Protein AF-A0AA38GCI4-F1 (afdb_monomer_lite)

pLDDT: mean 79.44, std 20.76, range [32.75, 97.94]

InterPro domains:
  IPR036866 Ribonuclease Z/Hydroxyacylglutathione hydrolase-like [G3DSA:3.60.15.10] (30-98)
  IPR036866 Ribonuclease Z/Hydroxyacylglutathione hydrolase-like [SSF56281] (38-98)
  IPR050698 RNA Processing Metallo-Beta-Lactamase [PTHR11203] (41-98)

Radius of gyration: 16.97 Å; chains: 1; bounding box: 26×28×55 Å

Sequence (98 aa):
TALPHVFINIAKDKVVKFEGEAMSTLKRKESMVAREGDQLIVTPLGAGNEVGRSCVYMTYKNKTVLFDCGIHPAYSGMAALPYFDEIDPSTIDVLLVT

Secondary structure (DSSP, 8-state):
------EEEE-TTS-EEEE------S---------TT-EEEEEEEESTTSSSS-EEEEEETTEEEEE-----TT--GGGGS--GGGS-GGG-SEEE--

Organism: Taxus chinensis (NCBI:txid29808)

Foldseek 3Di:
DDDFDFDFDCPPQNKTKTAGDDDDDDDDPDDPDRPVFRIKIKHFLDPSVDDWQGWIWIGGNQAIEIEDFTFRPVDDDPVRTGNCVVDDPVSHPYYHYD

Structure (mmCIF, N/CA/C/O backbone):
data_AF-A0AA38GCI4-F1
#
_entry.id   AF-A0AA38GCI4-F1
#
loop_
_atom_site.group_PDB
_atom_site.id
_atom_site.type_symbol
_atom_site.label_atom_id
_atom_site.label_alt_id
_atom_site.label_comp_id
_atom_site.label_asym_id
_atom_site.label_entity_id
_atom_site.label_seq_id
_atom_site.pdbx_PDB_ins_code
_atom_site.Cartn_x
_atom_site.Cartn_y
_atom_site.Cartn_z
_atom_site.occupancy
_atom_site.B_iso_or_equiv
_atom_site.auth_seq_id
_atom_site.auth_comp_id
_atom_site.auth_asym_id
_atom_site.auth_atom_id
_atom_site.pdbx_PDB_model_num
ATOM 1 N N . THR A 1 1 ? 1.661 19.627 30.771 1.00 36.28 1 THR A N 1
ATOM 2 C CA . THR A 1 1 ? 1.223 19.256 29.410 1.00 36.28 1 THR A CA 1
ATOM 3 C C . THR A 1 1 ? 1.882 17.940 29.054 1.00 36.28 1 THR A C 1
ATOM 5 O O . THR A 1 1 ? 2.987 17.925 28.535 1.00 36.28 1 THR A O 1
ATOM 8 N N . ALA A 1 2 ? 1.272 16.826 29.464 1.00 32.75 2 ALA A N 1
ATOM 9 C CA . ALA A 1 2 ? 1.802 15.498 29.167 1.00 32.75 2 ALA A CA 1
ATOM 10 C C . ALA A 1 2 ? 1.421 15.147 27.725 1.00 32.75 2 ALA A C 1
ATOM 12 O O . ALA A 1 2 ? 0.236 15.094 27.399 1.00 32.75 2 ALA A O 1
ATOM 13 N N . LEU A 1 3 ? 2.420 15.001 26.859 1.00 40.28 3 LEU A N 1
ATOM 14 C CA . LEU A 1 3 ? 2.232 14.429 25.530 1.00 40.28 3 LEU A CA 1
ATOM 15 C C . LEU A 1 3 ? 1.843 12.952 25.710 1.00 40.28 3 LEU A C 1
ATOM 17 O O . LEU A 1 3 ? 2.476 12.282 26.528 1.00 40.28 3 LEU A O 1
ATOM 21 N N . PRO A 1 4 ? 0.815 12.440 25.011 1.00 48.00 4 PRO A N 1
ATOM 22 C CA . PRO A 1 4 ? 0.486 11.021 25.058 1.00 48.00 4 PRO A CA 1
ATOM 23 C C . PRO A 1 4 ? 1.708 10.217 24.599 1.00 48.00 4 PRO A C 1
ATOM 25 O O . PRO A 1 4 ? 2.296 10.507 23.555 1.00 48.00 4 PRO A O 1
ATOM 28 N N . HIS A 1 5 ? 2.128 9.255 25.417 1.00 49.91 5 HIS A N 1
ATOM 29 C CA . HIS A 1 5 ? 3.268 8.396 25.128 1.00 49.91 5 HIS A CA 1
ATOM 30 C C . HIS A 1 5 ? 2.882 7.447 23.994 1.00 49.91 5 HIS A C 1
ATOM 32 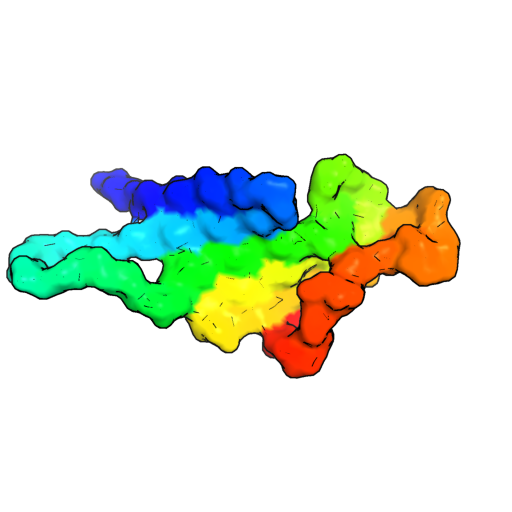O O . HIS A 1 5 ? 2.181 6.464 24.194 1.00 49.91 5 HIS A O 1
ATOM 38 N N . VAL A 1 6 ? 3.304 7.788 22.779 1.00 51.31 6 VAL A N 1
ATOM 39 C CA . VAL A 1 6 ? 3.141 6.933 21.610 1.00 51.31 6 VAL A CA 1
ATOM 40 C C . VAL A 1 6 ? 4.199 5.834 21.680 1.00 51.31 6 VAL A C 1
ATOM 42 O O . VAL A 1 6 ? 5.387 6.095 21.483 1.00 51.31 6 VAL A O 1
ATOM 45 N N . PHE A 1 7 ? 3.781 4.604 21.968 1.00 52.78 7 PHE A N 1
ATOM 46 C CA . PHE A 1 7 ? 4.668 3.447 21.893 1.00 52.78 7 PHE A CA 1
ATOM 47 C C . PHE A 1 7 ? 4.769 2.993 20.439 1.00 52.78 7 PHE A C 1
ATOM 49 O O . PHE A 1 7 ? 3.773 2.602 19.835 1.00 52.78 7 PHE A O 1
ATOM 56 N N . ILE A 1 8 ? 5.975 3.076 19.875 1.00 54.66 8 ILE A N 1
ATOM 57 C CA . ILE A 1 8 ? 6.286 2.582 18.534 1.00 54.66 8 ILE A CA 1
ATOM 58 C C . ILE A 1 8 ? 6.830 1.167 18.689 1.00 54.66 8 ILE A C 1
ATOM 60 O O . ILE A 1 8 ? 7.990 0.979 19.060 1.00 54.66 8 ILE A O 1
ATOM 64 N N . ASN A 1 9 ? 5.997 0.167 18.410 1.00 52.38 9 ASN A N 1
ATOM 65 C CA . ASN A 1 9 ? 6.463 -1.210 18.311 1.00 52.38 9 ASN A CA 1
ATOM 66 C C . ASN A 1 9 ? 6.726 -1.525 16.835 1.00 52.38 9 ASN A C 1
ATOM 68 O O . ASN A 1 9 ? 5.790 -1.714 16.055 1.00 52.38 9 ASN A O 1
ATOM 72 N N . ILE A 1 10 ? 8.004 -1.517 16.450 1.00 55.81 10 ILE A N 1
ATOM 73 C CA . ILE A 1 10 ? 8.444 -1.955 15.123 1.00 55.81 10 ILE A CA 1
ATOM 74 C C . ILE A 1 10 ? 8.497 -3.482 15.171 1.00 55.81 10 ILE A C 1
ATOM 76 O O . ILE A 1 10 ? 9.462 -4.067 15.669 1.00 55.81 10 ILE A O 1
ATOM 80 N N . ALA A 1 11 ? 7.436 -4.135 14.696 1.00 54.75 11 ALA A N 1
ATOM 81 C CA . ALA A 1 11 ? 7.440 -5.583 14.543 1.00 54.75 11 ALA A CA 1
ATOM 82 C C . ALA A 1 11 ? 8.479 -5.993 13.483 1.00 54.75 11 ALA A C 1
ATOM 84 O O . ALA A 1 11 ? 8.822 -5.216 12.589 1.00 54.75 11 ALA A O 1
ATOM 85 N N . LYS A 1 12 ? 8.961 -7.240 13.552 1.00 51.31 12 LYS A N 1
ATOM 86 C CA . LYS A 1 12 ? 9.932 -7.795 12.587 1.00 51.31 12 LYS A CA 1
ATOM 87 C C . LYS A 1 12 ? 9.421 -7.799 11.132 1.00 51.31 12 LYS A C 1
ATOM 89 O O . LYS A 1 12 ? 10.227 -7.929 10.219 1.00 51.31 12 LYS A O 1
ATOM 94 N N . ASP A 1 13 ? 8.126 -7.554 10.933 1.00 57.62 13 ASP A N 1
ATOM 95 C CA . ASP A 1 13 ? 7.406 -7.653 9.660 1.00 57.62 13 ASP A CA 1
ATOM 96 C C . ASP A 1 13 ? 7.147 -6.286 8.988 1.00 57.62 13 ASP A C 1
ATOM 98 O O . ASP A 1 13 ? 6.184 -6.127 8.249 1.00 57.62 13 ASP A O 1
ATOM 102 N N . LYS A 1 14 ? 7.976 -5.263 9.257 1.00 60.81 14 LYS A N 1
ATOM 103 C CA . LYS A 1 14 ? 7.838 -3.877 8.732 1.00 60.81 14 LYS A CA 1
ATOM 104 C C . LYS A 1 14 ? 6.563 -3.124 9.157 1.00 60.81 14 LYS A C 1
ATOM 106 O O . LYS A 1 14 ? 6.360 -1.991 8.727 1.00 60.81 14 LYS A O 1
ATOM 111 N N . VAL A 1 15 ? 5.731 -3.705 10.017 1.00 70.81 15 VAL A N 1
ATOM 112 C CA . VAL A 1 15 ? 4.509 -3.076 10.534 1.00 70.81 15 VAL A CA 1
ATOM 113 C C . VAL A 1 15 ? 4.839 -2.158 11.709 1.00 70.81 15 VAL A C 1
ATOM 115 O O . VAL A 1 15 ? 5.481 -2.577 12.677 1.00 70.81 15 VAL A O 1
ATOM 118 N N . VAL A 1 16 ? 4.354 -0.917 11.646 1.00 77.75 16 VAL A N 1
ATOM 119 C CA . VAL A 1 16 ? 4.467 0.058 12.732 1.00 77.75 16 VAL A CA 1
ATOM 120 C C . VAL A 1 16 ? 3.131 0.149 13.455 1.00 77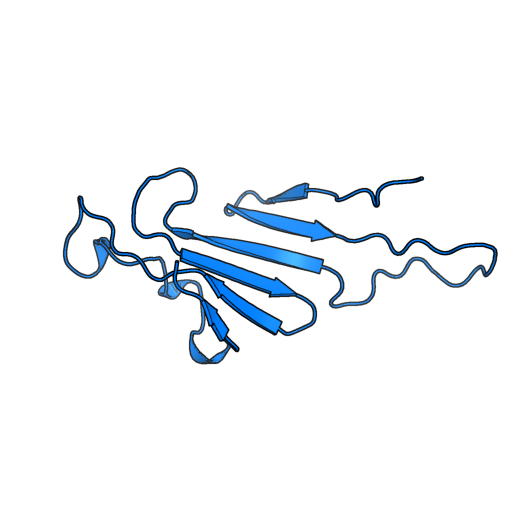.75 16 VAL A C 1
ATOM 122 O O . VAL A 1 16 ? 2.121 0.542 12.873 1.00 77.75 16 VAL A O 1
ATOM 125 N N . LYS A 1 17 ? 3.125 -0.225 14.735 1.00 79.62 17 LYS A N 1
ATOM 126 C CA . LYS A 1 17 ? 1.949 -0.107 15.602 1.00 79.62 17 LYS A CA 1
ATOM 127 C C . LYS A 1 17 ? 2.132 1.065 16.551 1.00 79.62 17 LYS A C 1
ATOM 129 O O . LYS A 1 17 ? 3.163 1.155 17.217 1.00 79.62 17 LYS A O 1
ATOM 134 N N . PHE A 1 18 ? 1.122 1.922 16.606 1.00 76.69 18 PHE A N 1
ATOM 135 C CA . PHE A 1 18 ? 1.028 3.045 17.523 1.00 76.69 18 PHE A CA 1
ATOM 136 C C . PHE A 1 18 ? -0.161 2.817 18.457 1.00 76.69 18 PHE A C 1
ATOM 138 O O . PHE A 1 18 ? -1.302 2.682 18.009 1.00 76.69 18 PHE A O 1
ATOM 145 N N . GLU A 1 19 ? 0.101 2.778 19.759 1.00 72.44 19 GLU A N 1
ATOM 146 C CA . GLU A 1 19 ? -0.934 2.688 20.792 1.00 72.44 19 GLU A CA 1
ATOM 147 C C . GLU A 1 19 ? -1.128 4.060 21.438 1.00 72.44 19 GLU A C 1
ATOM 149 O O . GLU A 1 19 ? -0.162 4.709 21.844 1.00 72.44 19 GLU A O 1
ATOM 154 N N . GLY A 1 20 ? -2.376 4.530 21.490 1.00 58.53 20 GLY A N 1
ATOM 155 C CA . GLY A 1 20 ? -2.732 5.759 22.192 1.00 58.53 20 GLY A CA 1
ATOM 156 C C . GLY A 1 20 ? -3.196 5.458 23.615 1.00 58.53 20 GLY A C 1
ATOM 157 O O . GLY A 1 20 ? -4.269 4.889 23.797 1.00 58.53 20 GLY A O 1
ATOM 158 N N . GLU A 1 21 ? -2.442 5.881 24.632 1.00 55.34 21 GLU A N 1
ATOM 159 C CA . GLU A 1 21 ? -2.955 5.901 26.006 1.00 55.34 21 GLU A CA 1
ATOM 160 C C . GLU A 1 21 ? -3.924 7.081 26.186 1.00 55.34 21 GLU A C 1
ATOM 162 O O . GLU A 1 21 ? -3.565 8.250 26.017 1.00 55.34 21 GLU A O 1
ATOM 167 N N . ALA A 1 22 ? -5.179 6.782 26.532 1.00 53.19 22 ALA A N 1
ATOM 168 C CA . ALA A 1 22 ? -6.174 7.801 26.838 1.00 53.19 22 ALA A CA 1
ATOM 169 C C . ALA A 1 22 ? -5.792 8.570 28.117 1.00 53.19 22 ALA A C 1
ATOM 171 O O . ALA A 1 22 ? -5.658 8.000 29.199 1.00 53.19 22 ALA A O 1
ATOM 172 N N . MET A 1 23 ? -5.665 9.895 28.013 1.00 44.72 23 MET A N 1
ATOM 173 C CA . MET A 1 23 ? -5.419 10.783 29.150 1.00 44.72 23 MET A CA 1
ATOM 174 C C . MET A 1 23 ? -6.694 10.898 30.010 1.00 44.72 23 MET A C 1
ATOM 176 O O . MET A 1 23 ? -7.598 11.657 29.672 1.00 44.72 23 MET A O 1
ATOM 180 N N . SER A 1 24 ? -6.797 10.164 31.126 1.00 43.50 24 SER A N 1
ATOM 181 C CA . SER A 1 24 ? -7.928 10.306 32.062 1.00 43.50 24 SER A CA 1
ATOM 182 C C . SER A 1 24 ? -7.584 11.232 33.235 1.00 43.50 24 SER A C 1
ATOM 184 O O . SER A 1 24 ? -6.829 10.866 34.140 1.00 43.50 24 SER A O 1
ATOM 186 N N . THR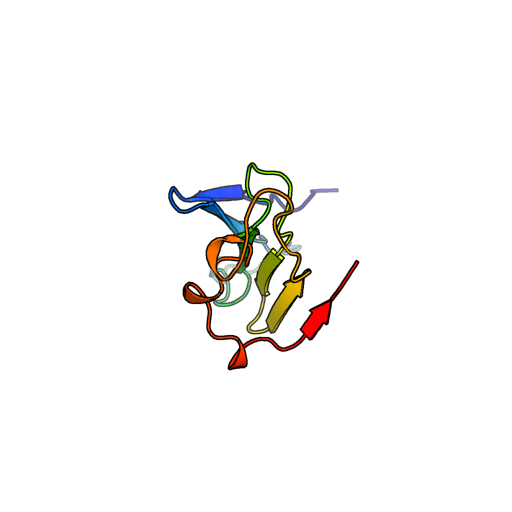 A 1 25 ? -8.164 12.433 33.252 1.00 47.16 25 THR A N 1
ATOM 187 C CA . THR A 1 25 ? -8.154 13.340 34.408 1.00 47.16 25 THR A CA 1
ATOM 188 C C . THR A 1 25 ? -9.031 12.768 35.533 1.00 47.16 25 THR A C 1
ATOM 190 O O . THR A 1 25 ? -10.225 12.571 35.354 1.00 47.16 25 THR A O 1
ATOM 193 N N . LEU A 1 26 ? -8.409 12.509 36.689 1.00 55.78 26 LEU A N 1
ATOM 194 C CA . LEU A 1 26 ? -8.980 12.185 38.007 1.00 55.78 26 LEU A CA 1
ATOM 195 C C . LEU A 1 26 ? -10.070 11.085 38.106 1.00 55.78 26 LEU A C 1
ATOM 197 O O . LEU A 1 26 ? -11.266 11.321 37.985 1.00 55.78 26 LEU A O 1
ATOM 201 N N . LYS A 1 27 ? -9.617 9.926 38.611 1.00 52.69 27 LYS A N 1
ATOM 202 C CA . LYS A 1 27 ? -10.323 9.020 39.541 1.00 52.69 27 LYS A CA 1
ATOM 203 C C . LYS A 1 27 ? -11.595 8.329 39.020 1.00 52.69 27 LYS A C 1
ATOM 205 O O . LYS A 1 27 ? -12.700 8.627 39.463 1.00 52.69 27 LYS A O 1
ATOM 210 N N . ARG A 1 28 ? -11.413 7.195 38.338 1.00 42.69 28 ARG A N 1
ATOM 211 C CA . ARG A 1 28 ? -12.100 5.964 38.761 1.00 42.69 28 ARG A CA 1
ATOM 212 C C . ARG A 1 28 ? -11.321 4.722 38.352 1.00 42.69 28 ARG A C 1
ATOM 214 O O . ARG A 1 28 ? -10.752 4.630 37.276 1.00 42.69 28 ARG A O 1
ATOM 221 N N . LYS A 1 29 ? -11.266 3.803 39.305 1.00 44.81 29 LYS A N 1
ATOM 222 C CA . LYS A 1 29 ? -10.569 2.523 39.306 1.00 44.81 29 LYS A CA 1
ATOM 223 C C . LYS A 1 29 ? -11.347 1.527 38.435 1.00 44.81 29 LYS A C 1
ATOM 225 O O . LYS A 1 29 ? -11.884 0.558 38.954 1.00 44.81 29 LYS A O 1
ATOM 230 N N . GLU A 1 30 ? -11.458 1.820 37.144 1.00 43.81 30 GLU A N 1
ATOM 231 C CA . GLU A 1 30 ? -12.120 0.978 36.147 1.00 43.81 30 GLU A CA 1
ATOM 232 C C . GLU A 1 30 ? -11.142 0.802 34.979 1.00 43.81 30 GLU A C 1
ATOM 234 O O . GLU A 1 30 ? -11.010 1.648 34.107 1.00 43.81 30 GLU A O 1
ATOM 239 N N . SER A 1 31 ? -10.330 -0.246 35.136 1.00 43.56 31 SER A N 1
ATOM 240 C CA . SER A 1 31 ? -9.481 -0.943 34.167 1.00 43.56 31 SER A CA 1
ATOM 241 C C . SER A 1 31 ? -8.939 -0.163 32.955 1.00 43.56 31 SER A C 1
ATOM 243 O O . SER A 1 31 ? -9.674 0.182 32.033 1.00 43.56 31 SER A O 1
ATOM 245 N N . MET A 1 32 ? -7.608 -0.045 32.900 1.00 49.84 32 MET A N 1
ATOM 246 C CA . MET A 1 32 ? -6.798 0.246 31.708 1.00 49.84 32 MET A CA 1
ATOM 247 C C . MET A 1 32 ? -6.939 -0.865 30.645 1.00 49.84 32 MET A C 1
ATOM 249 O O . MET A 1 32 ? -5.976 -1.545 30.306 1.00 49.84 32 MET A O 1
ATOM 253 N N . VAL A 1 33 ? -8.150 -1.116 30.155 1.00 54.56 33 VAL A N 1
ATOM 254 C CA . VAL A 1 33 ? -8.363 -1.970 28.988 1.00 54.56 33 VAL A CA 1
ATOM 255 C C . VAL A 1 33 ? -8.243 -1.044 27.793 1.00 54.56 33 VAL A C 1
ATOM 257 O O . VAL A 1 33 ? -9.150 -0.249 27.540 1.00 54.56 33 VAL A O 1
ATOM 260 N N . ALA A 1 34 ? -7.105 -1.105 27.098 1.00 57.72 34 ALA A N 1
ATOM 261 C CA . ALA A 1 34 ? -7.007 -0.576 25.745 1.00 57.72 34 ALA A CA 1
ATOM 262 C C . ALA A 1 34 ? -8.226 -1.095 24.978 1.00 57.72 34 ALA A C 1
ATOM 264 O O . ALA A 1 34 ? -8.427 -2.307 24.872 1.00 57.72 34 ALA A O 1
ATOM 265 N N . ARG A 1 35 ? -9.107 -0.188 24.549 1.00 63.16 35 ARG A N 1
ATOM 266 C CA . ARG A 1 35 ? -10.292 -0.594 23.802 1.00 63.16 35 ARG A CA 1
ATOM 267 C C . ARG A 1 35 ? -9.804 -1.195 22.493 1.00 63.16 35 ARG A C 1
ATOM 269 O O . ARG A 1 35 ? -8.984 -0.591 21.802 1.00 63.16 35 ARG A O 1
ATOM 276 N N . GLU A 1 36 ? -10.292 -2.387 22.174 1.00 61.25 36 GLU A N 1
ATOM 277 C CA . GLU A 1 36 ? -10.065 -3.010 20.875 1.00 61.25 36 GLU A CA 1
ATOM 278 C C . GLU A 1 36 ? -10.445 -1.988 19.786 1.00 61.25 36 GLU A C 1
ATOM 280 O O . GLU A 1 36 ? -11.580 -1.511 19.747 1.00 61.25 36 GLU A O 1
ATOM 285 N N . GLY A 1 37 ? -9.460 -1.542 18.995 1.00 66.00 37 GLY A N 1
ATOM 286 C CA . GLY A 1 37 ? -9.626 -0.494 17.977 1.00 66.00 37 GLY A CA 1
ATOM 287 C C . GLY A 1 37 ? -8.890 0.836 18.216 1.00 66.00 37 GLY A C 1
ATOM 288 O O . GLY A 1 37 ? -8.804 1.629 17.281 1.00 66.00 37 GLY A O 1
ATOM 289 N N . ASP A 1 38 ? -8.305 1.086 19.395 1.00 81.44 38 ASP A N 1
ATOM 290 C CA . ASP A 1 38 ? -7.486 2.294 19.653 1.00 81.44 38 ASP A CA 1
ATOM 291 C C . ASP A 1 38 ? -6.020 2.172 19.168 1.00 81.44 38 ASP A C 1
ATOM 293 O O . ASP A 1 38 ? -5.219 3.091 19.357 1.00 81.44 38 ASP A O 1
ATOM 297 N N . GLN A 1 39 ? -5.668 1.069 18.500 1.00 84.69 39 GLN A N 1
ATOM 298 C CA . GLN A 1 39 ? -4.363 0.868 17.866 1.00 84.69 39 GLN A CA 1
ATOM 299 C C . GLN A 1 39 ? -4.381 1.394 16.423 1.00 84.69 39 GLN A C 1
ATOM 301 O O . GLN A 1 39 ? -5.216 0.991 15.613 1.00 84.69 39 GLN A O 1
ATOM 306 N N . LEU A 1 40 ? -3.444 2.284 16.100 1.00 88.06 40 LEU A N 1
ATOM 307 C CA . LEU A 1 40 ? -3.150 2.703 14.732 1.00 88.06 40 LEU A CA 1
ATOM 308 C C . LEU A 1 40 ? -2.068 1.776 14.170 1.00 88.06 40 LEU A C 1
ATOM 310 O O . LEU A 1 40 ? -0.991 1.646 14.752 1.00 88.06 40 LEU A O 1
ATOM 314 N N . ILE A 1 41 ? -2.351 1.139 13.039 1.00 90.25 41 ILE A N 1
ATOM 315 C CA . ILE A 1 41 ? -1.419 0.239 12.356 1.00 90.25 41 ILE A CA 1
ATOM 316 C C . ILE A 1 41 ? -1.060 0.862 11.015 1.00 90.25 41 ILE A C 1
ATOM 318 O O . ILE A 1 41 ? -1.946 1.245 10.254 1.00 90.25 41 ILE A O 1
ATOM 322 N N . VAL A 1 42 ? 0.237 0.960 10.741 1.00 93.12 42 VAL A N 1
ATOM 323 C CA . VAL A 1 42 ? 0.785 1.457 9.481 1.00 93.12 42 VAL A CA 1
ATOM 324 C C . VAL A 1 42 ? 1.657 0.368 8.866 1.00 93.12 42 VAL A C 1
ATOM 326 O O . VAL A 1 42 ? 2.625 -0.087 9.478 1.00 93.12 42 VAL A O 1
ATOM 329 N N . THR A 1 43 ? 1.322 -0.018 7.641 1.00 94.19 43 THR A N 1
ATOM 330 C CA . THR A 1 43 ? 1.996 -1.057 6.867 1.00 94.19 43 THR A CA 1
ATOM 331 C C . THR A 1 43 ? 2.471 -0.457 5.541 1.00 94.19 43 THR A C 1
ATOM 333 O O . THR A 1 43 ? 1.653 -0.195 4.656 1.00 94.19 43 THR A O 1
ATOM 336 N N . PRO A 1 44 ? 3.778 -0.194 5.369 1.00 94.81 44 PRO A N 1
ATOM 337 C CA . PRO A 1 44 ? 4.308 0.240 4.083 1.00 94.81 44 PRO A CA 1
ATOM 338 C C . PRO A 1 44 ? 4.255 -0.921 3.079 1.00 94.81 44 PRO A C 1
ATOM 340 O O . PRO A 1 44 ? 4.946 -1.924 3.251 1.00 94.81 44 PRO A O 1
ATOM 343 N N . LEU A 1 45 ? 3.462 -0.764 2.018 1.00 95.19 45 LEU A N 1
ATOM 344 C CA . LEU A 1 45 ? 3.390 -1.694 0.879 1.00 95.19 45 LEU A CA 1
ATOM 345 C C . LEU A 1 45 ? 4.409 -1.346 -0.217 1.00 95.19 45 LEU A C 1
ATOM 347 O O . LEU A 1 45 ? 4.608 -2.103 -1.163 1.00 95.19 45 LEU A O 1
ATOM 351 N N . GLY A 1 46 ? 5.067 -0.200 -0.087 1.00 93.81 46 GLY A N 1
ATOM 352 C CA . GLY A 1 46 ? 6.200 0.236 -0.889 1.00 93.81 46 GLY A CA 1
ATOM 353 C C . GLY A 1 46 ? 6.802 1.508 -0.292 1.00 93.81 46 GLY A C 1
ATOM 354 O O . GLY A 1 46 ? 6.246 2.078 0.648 1.00 93.81 46 GLY A O 1
ATOM 355 N N . ALA A 1 47 ? 7.987 1.909 -0.755 1.00 93.81 47 ALA A N 1
ATOM 356 C CA . ALA A 1 47 ? 8.795 2.979 -0.142 1.00 93.81 47 ALA A CA 1
ATOM 357 C C . ALA A 1 47 ? 9.215 2.723 1.331 1.00 93.81 47 ALA A C 1
ATOM 359 O O . ALA A 1 47 ? 9.767 3.596 2.004 1.00 93.81 47 ALA A O 1
ATOM 360 N N . GLY A 1 48 ? 9.012 1.504 1.846 1.00 90.44 48 GLY A N 1
ATOM 361 C CA . GLY A 1 48 ? 9.488 1.072 3.158 1.00 90.44 48 GLY A CA 1
ATOM 362 C C . GLY A 1 48 ? 10.972 0.712 3.115 1.00 90.44 48 GLY A C 1
ATOM 363 O O . GLY A 1 48 ? 11.311 -0.440 2.846 1.00 90.44 48 GLY A O 1
ATOM 364 N N . ASN A 1 49 ? 11.840 1.686 3.411 1.00 91.44 49 ASN A N 1
ATOM 365 C CA . ASN A 1 49 ? 13.302 1.583 3.262 1.00 91.44 49 ASN A CA 1
ATOM 366 C C . ASN A 1 49 ? 13.760 1.421 1.795 1.00 91.44 49 ASN A C 1
ATOM 368 O O . ASN A 1 49 ? 14.716 0.712 1.491 1.00 91.44 49 ASN A O 1
ATOM 372 N N . GLU A 1 50 ? 13.046 2.069 0.876 1.00 92.00 50 GLU A N 1
ATOM 373 C CA . GLU A 1 50 ? 13.366 2.147 -0.552 1.00 92.00 50 GLU A CA 1
ATOM 374 C C . GLU A 1 50 ? 12.764 3.433 -1.152 1.00 92.00 50 GLU A C 1
ATOM 376 O O . GLU A 1 50 ? 11.995 4.126 -0.485 1.00 92.00 50 GLU A O 1
ATOM 381 N N . VAL A 1 51 ? 13.094 3.757 -2.408 1.00 95.75 51 VAL A N 1
ATOM 382 C CA . VAL A 1 51 ? 12.529 4.908 -3.137 1.00 95.75 51 VAL A CA 1
ATOM 383 C C . VAL A 1 51 ? 11.803 4.422 -4.388 1.00 95.75 51 VAL A C 1
ATOM 385 O O . VAL A 1 51 ? 12.400 3.766 -5.237 1.00 95.75 51 VAL A O 1
ATOM 388 N N . GLY A 1 52 ? 10.531 4.798 -4.527 1.00 94.56 52 GLY A N 1
ATOM 389 C CA . GLY A 1 52 ? 9.637 4.337 -5.593 1.00 94.56 52 GLY A CA 1
ATOM 390 C C . GLY A 1 52 ? 8.484 3.507 -5.036 1.00 94.56 52 GLY A C 1
ATOM 391 O O . GLY A 1 52 ? 8.524 3.103 -3.876 1.00 94.56 52 GLY A O 1
ATOM 392 N N . ARG A 1 53 ? 7.448 3.277 -5.860 1.00 96.38 53 ARG A N 1
ATOM 393 C CA . ARG A 1 53 ? 6.216 2.552 -5.481 1.00 96.38 53 ARG A CA 1
ATOM 394 C C . ARG A 1 53 ? 5.615 2.989 -4.140 1.00 96.38 53 ARG A C 1
ATOM 396 O O . ARG A 1 53 ? 5.262 2.144 -3.325 1.00 96.38 53 ARG A O 1
ATOM 403 N N . SER A 1 54 ? 5.530 4.301 -3.889 1.00 97.62 54 SER A N 1
ATOM 404 C CA . SER A 1 54 ? 4.947 4.812 -2.643 1.00 97.62 54 SER A CA 1
ATOM 405 C C . SER A 1 54 ? 3.543 4.246 -2.454 1.00 97.62 54 SER A C 1
ATOM 407 O O . SER A 1 54 ? 2.693 4.342 -3.340 1.00 97.62 54 SER A O 1
ATOM 409 N N . CYS A 1 55 ? 3.348 3.569 -1.326 1.00 97.19 55 CYS A N 1
ATOM 410 C CA . CYS A 1 55 ? 2.076 2.977 -0.961 1.00 97.19 55 CYS A CA 1
ATOM 411 C C . CYS A 1 55 ? 2.100 2.627 0.528 1.00 97.19 55 CYS A C 1
ATOM 413 O O . CYS A 1 55 ? 2.931 1.831 0.974 1.00 97.19 55 CYS A O 1
ATOM 415 N N . VAL A 1 56 ? 1.209 3.231 1.307 1.00 96.56 56 VAL A N 1
ATOM 416 C CA . VAL A 1 56 ? 1.115 3.016 2.753 1.00 96.56 56 VAL A CA 1
ATOM 417 C C . VAL A 1 56 ? -0.313 2.644 3.113 1.00 96.56 56 VAL A C 1
ATOM 419 O O . VAL A 1 56 ? -1.238 3.430 2.925 1.00 96.56 56 VAL A O 1
ATOM 422 N N . TYR A 1 57 ? -0.480 1.444 3.659 1.00 95.88 57 TYR A N 1
ATOM 423 C CA . TYR A 1 57 ? -1.749 0.932 4.155 1.00 95.88 57 TYR A CA 1
ATOM 424 C C . TYR A 1 57 ? -1.886 1.248 5.643 1.00 95.88 57 TYR A C 1
ATOM 426 O O . TYR A 1 57 ? -1.013 0.902 6.440 1.00 95.88 57 TYR A O 1
ATOM 434 N N . MET A 1 58 ? -2.964 1.922 6.031 1.00 95.25 58 MET A N 1
ATOM 435 C CA . MET A 1 58 ? -3.175 2.382 7.399 1.00 95.25 58 MET A CA 1
ATOM 436 C C . MET A 1 58 ? -4.545 1.958 7.916 1.00 95.25 58 MET A C 1
ATOM 438 O O . MET A 1 58 ? -5.553 2.210 7.260 1.00 95.25 58 MET A O 1
ATOM 442 N N . THR A 1 59 ? -4.597 1.397 9.127 1.00 93.50 59 THR A N 1
ATOM 443 C CA . THR A 1 59 ? -5.858 1.053 9.799 1.00 93.50 59 THR A CA 1
ATOM 444 C C . THR A 1 59 ? -5.964 1.684 11.180 1.00 93.50 59 THR A C 1
ATOM 446 O O . THR A 1 59 ? -5.031 1.585 11.980 1.00 93.50 59 THR A O 1
ATOM 449 N N . TYR A 1 60 ? -7.115 2.277 11.491 1.00 92.06 60 TYR A N 1
ATOM 450 C CA . TYR A 1 60 ? -7.432 2.823 12.813 1.00 92.06 60 TYR A CA 1
ATOM 451 C C . TYR A 1 60 ? -8.940 2.812 13.055 1.00 92.06 60 TYR A C 1
ATOM 453 O O . TYR A 1 60 ? -9.688 3.256 12.189 1.00 92.06 60 TYR A O 1
ATOM 461 N N . LYS A 1 61 ? -9.408 2.345 14.224 1.00 90.00 61 LYS A N 1
ATOM 462 C CA . LYS A 1 61 ? -10.846 2.317 14.576 1.00 90.00 61 LYS A CA 1
ATOM 463 C C . LYS A 1 61 ? -11.743 1.764 13.460 1.00 90.00 61 LYS A C 1
ATOM 465 O O . LYS A 1 61 ? -12.769 2.356 13.125 1.00 90.00 61 LYS A O 1
ATOM 470 N N . ASN A 1 62 ? -11.324 0.648 12.863 1.00 89.31 62 ASN A N 1
ATOM 471 C CA . ASN A 1 62 ? -12.021 -0.032 11.765 1.00 89.31 62 ASN A CA 1
ATOM 472 C C . ASN A 1 62 ? -12.153 0.816 10.489 1.00 89.31 62 ASN A C 1
ATOM 474 O O . ASN A 1 62 ? -13.040 0.566 9.675 1.00 89.31 62 ASN A O 1
ATOM 478 N N . LYS A 1 63 ? -11.304 1.833 10.333 1.00 94.19 63 LYS A N 1
ATOM 479 C CA . LYS A 1 63 ? -11.140 2.594 9.101 1.00 94.19 63 LYS A CA 1
ATOM 480 C C . LYS A 1 63 ? -9.823 2.255 8.451 1.00 94.19 63 LYS A C 1
ATOM 482 O O . LYS A 1 63 ? -8.806 2.193 9.142 1.00 94.19 63 LYS A O 1
ATOM 487 N N . THR A 1 64 ? -9.865 2.089 7.141 1.00 96.50 64 THR A N 1
ATOM 488 C CA . THR A 1 64 ? -8.727 1.714 6.316 1.00 96.50 64 THR A CA 1
ATOM 489 C C . THR A 1 64 ? -8.479 2.797 5.281 1.00 96.50 64 THR A C 1
ATOM 491 O O . THR A 1 64 ? -9.348 3.118 4.470 1.00 96.50 64 THR A O 1
ATOM 494 N N . VAL A 1 65 ? -7.275 3.356 5.298 1.00 97.56 65 VAL A N 1
ATOM 495 C CA . VAL A 1 65 ? -6.831 4.376 4.348 1.00 97.56 65 VAL A CA 1
ATOM 496 C C . VAL A 1 65 ? -5.612 3.848 3.610 1.00 97.56 65 VAL A C 1
ATOM 498 O O . VAL A 1 65 ? -4.670 3.358 4.234 1.00 97.56 65 VAL A O 1
ATOM 501 N N . LEU A 1 66 ? -5.623 3.973 2.287 1.00 97.94 66 LEU A N 1
ATOM 502 C CA . LEU A 1 66 ? -4.458 3.738 1.447 1.00 97.94 66 LEU A CA 1
ATOM 503 C C . LEU A 1 66 ? -3.885 5.092 1.015 1.00 97.94 66 LEU A C 1
ATOM 505 O O . LEU A 1 66 ? -4.600 5.914 0.445 1.00 97.94 66 LEU A O 1
ATOM 509 N N . PHE A 1 67 ? -2.613 5.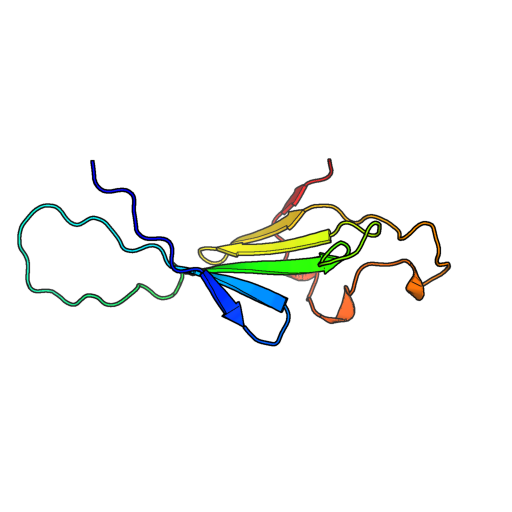344 1.302 1.00 97.88 67 PHE A N 1
ATOM 510 C CA . PHE A 1 67 ? -1.892 6.515 0.804 1.00 97.88 67 PHE A CA 1
ATOM 511 C C . PHE A 1 67 ? -1.008 6.104 -0.365 1.00 97.88 67 PHE A C 1
ATOM 513 O O . PHE A 1 67 ? -0.153 5.239 -0.192 1.00 97.88 67 PHE A O 1
ATOM 520 N N . ASP A 1 68 ? -1.190 6.761 -1.507 1.00 97.56 68 ASP A N 1
ATOM 521 C CA . ASP A 1 68 ? -0.538 6.507 -2.789 1.00 97.56 68 ASP A CA 1
ATOM 522 C C . ASP A 1 68 ? -0.658 5.067 -3.321 1.00 97.56 68 ASP A C 1
ATOM 524 O O . ASP A 1 68 ? -0.963 4.100 -2.623 1.00 97.56 68 ASP A O 1
ATOM 528 N N . CYS A 1 69 ? -0.409 4.932 -4.622 1.00 95.75 69 CYS A N 1
ATOM 529 C CA . CYS A 1 69 ? -0.297 3.668 -5.355 1.00 95.75 69 CYS A CA 1
ATOM 530 C C . CYS A 1 69 ? 0.748 3.829 -6.471 1.00 95.75 69 CYS A C 1
ATOM 532 O O . CYS A 1 69 ? 0.455 3.649 -7.653 1.00 95.75 69 CYS A O 1
ATOM 534 N N . GLY A 1 70 ? 1.949 4.283 -6.113 1.00 96.62 70 GLY A N 1
ATOM 535 C CA . GLY A 1 70 ? 3.001 4.598 -7.076 1.00 96.62 70 GLY A CA 1
ATOM 536 C C . GLY A 1 70 ? 3.583 3.366 -7.776 1.00 96.62 70 GLY A C 1
ATOM 537 O O . GLY A 1 70 ? 3.412 2.232 -7.338 1.00 96.62 70 GLY A O 1
ATOM 538 N N . ILE A 1 71 ? 4.375 3.604 -8.823 1.00 97.56 71 ILE A N 1
ATOM 539 C CA . ILE A 1 71 ? 5.157 2.581 -9.534 1.00 97.56 71 ILE A CA 1
ATOM 540 C C . ILE A 1 71 ? 6.641 2.750 -9.198 1.00 97.56 71 ILE A C 1
ATOM 542 O O . ILE A 1 71 ? 7.135 3.870 -9.051 1.00 97.56 71 ILE A O 1
ATOM 546 N N . HIS A 1 72 ? 7.379 1.650 -9.067 1.00 97.56 72 HIS A N 1
ATOM 547 C CA . HIS A 1 72 ? 8.823 1.702 -8.878 1.00 97.56 72 HIS A CA 1
ATOM 548 C C . HIS A 1 72 ? 9.527 1.952 -10.226 1.00 97.56 72 HIS A C 1
ATOM 550 O O . HIS A 1 72 ? 9.450 1.100 -11.112 1.00 97.56 72 HIS A O 1
ATOM 556 N N . PRO A 1 73 ? 10.272 3.061 -10.398 1.00 96.88 73 PRO A N 1
ATOM 557 C CA . PRO A 1 73 ? 10.788 3.474 -11.708 1.00 96.88 73 PRO A CA 1
ATOM 558 C C . PRO A 1 73 ? 11.864 2.539 -12.277 1.00 96.88 73 PRO A C 1
ATOM 560 O O . PRO A 1 73 ? 12.053 2.482 -13.486 1.00 96.88 73 PRO A O 1
ATOM 563 N N . ALA A 1 74 ? 12.572 1.800 -11.417 1.00 97.31 74 ALA A N 1
ATOM 564 C CA . ALA A 1 74 ? 13.608 0.852 -11.837 1.00 97.31 74 ALA A CA 1
ATOM 565 C C . ALA A 1 74 ? 13.090 -0.560 -12.188 1.00 97.31 74 ALA A C 1
ATOM 567 O O . ALA A 1 74 ? 13.889 -1.410 -12.573 1.00 97.31 74 ALA A O 1
ATOM 568 N N . TYR A 1 75 ? 11.789 -0.833 -12.036 1.00 96.88 75 TYR A N 1
ATOM 569 C CA . TYR A 1 75 ? 11.193 -2.141 -12.337 1.00 96.88 75 TYR A CA 1
ATOM 570 C C . TYR A 1 75 ? 10.123 -2.015 -13.424 1.00 96.88 75 TYR A C 1
ATOM 572 O O . TYR A 1 75 ? 9.727 -0.923 -13.824 1.00 96.88 75 TYR A O 1
ATOM 580 N N . SER A 1 76 ? 9.652 -3.148 -13.940 1.00 96.00 76 SER A N 1
ATOM 581 C CA . SER A 1 76 ? 8.611 -3.190 -14.970 1.00 96.00 76 SER A CA 1
ATOM 582 C C . SER A 1 76 ? 7.607 -4.305 -14.702 1.00 96.00 76 SER A C 1
ATOM 584 O O . SER A 1 76 ? 7.910 -5.284 -14.016 1.00 96.00 76 SER A O 1
ATOM 586 N N . GLY A 1 77 ? 6.403 -4.154 -15.258 1.00 95.88 77 GLY A N 1
ATOM 587 C CA . GLY A 1 77 ? 5.301 -5.089 -15.043 1.00 95.88 77 GLY A CA 1
ATOM 588 C C . GLY A 1 77 ? 4.898 -5.178 -13.569 1.00 95.88 77 GLY A C 1
ATOM 589 O O . GLY A 1 77 ? 4.975 -4.195 -12.834 1.00 95.88 77 GLY A O 1
ATOM 590 N N . MET A 1 78 ? 4.502 -6.375 -13.132 1.00 95.06 78 MET A N 1
ATOM 591 C CA . MET A 1 78 ? 4.024 -6.618 -11.764 1.00 95.06 78 MET A CA 1
ATOM 592 C C . MET A 1 78 ? 5.071 -6.303 -10.688 1.00 95.06 78 MET A C 1
ATOM 594 O O . MET A 1 78 ? 4.712 -5.856 -9.607 1.00 95.06 78 MET A O 1
ATOM 598 N N . ALA A 1 79 ? 6.365 -6.464 -10.988 1.00 95.19 79 ALA A N 1
ATOM 599 C CA . ALA A 1 79 ? 7.445 -6.203 -10.031 1.00 95.19 79 ALA A CA 1
ATOM 600 C C . ALA A 1 79 ? 7.598 -4.714 -9.665 1.00 95.19 79 ALA A C 1
ATOM 602 O O . ALA A 1 79 ? 8.276 -4.382 -8.692 1.00 95.19 79 ALA A O 1
ATOM 603 N N . ALA A 1 80 ? 6.997 -3.816 -10.451 1.00 97.12 80 ALA A N 1
ATOM 604 C CA . ALA A 1 80 ? 7.022 -2.382 -10.199 1.00 97.12 80 ALA A CA 1
ATOM 605 C C . ALA A 1 80 ? 5.882 -1.906 -9.287 1.00 97.12 80 ALA A C 1
ATOM 607 O O . ALA A 1 80 ? 5.915 -0.759 -8.841 1.00 97.12 80 ALA A O 1
ATOM 608 N N . LEU A 1 81 ? 4.889 -2.758 -9.022 1.00 97.12 81 LEU A N 1
ATOM 609 C CA . LEU A 1 81 ? 3.753 -2.432 -8.168 1.00 97.12 81 LEU A CA 1
ATOM 610 C C . LEU A 1 81 ? 4.136 -2.499 -6.677 1.00 97.12 81 LEU A C 1
ATOM 612 O O . LEU A 1 81 ? 5.120 -3.157 -6.315 1.00 97.12 81 LEU A O 1
ATOM 616 N N . PRO A 1 82 ? 3.368 -1.829 -5.804 1.00 96.44 82 PRO A N 1
ATOM 617 C CA . PRO A 1 82 ? 3.341 -2.129 -4.377 1.00 96.44 82 PRO A CA 1
ATOM 618 C C . PRO A 1 82 ? 2.929 -3.584 -4.105 1.00 96.44 82 PRO A C 1
ATOM 620 O O . PRO A 1 82 ? 2.317 -4.232 -4.957 1.00 96.44 82 PRO A O 1
ATOM 623 N N . TYR A 1 83 ? 3.216 -4.074 -2.897 1.00 95.00 83 TYR A N 1
ATOM 624 C CA . TYR A 1 83 ? 2.817 -5.408 -2.425 1.00 95.00 83 TYR A CA 1
ATOM 625 C C . TYR A 1 83 ? 1.302 -5.481 -2.140 1.00 95.00 83 TYR A C 1
ATOM 627 O O . TYR A 1 83 ? 0.866 -5.547 -0.993 1.00 95.00 83 TYR A O 1
ATOM 635 N N . PHE A 1 84 ? 0.471 -5.392 -3.183 1.00 93.75 84 PHE A N 1
ATOM 636 C CA . PHE A 1 84 ? -0.994 -5.452 -3.067 1.00 93.75 84 PHE A CA 1
ATOM 637 C C . PHE A 1 84 ? -1.528 -6.837 -2.687 1.00 93.75 84 PHE A C 1
ATOM 639 O O . PHE A 1 84 ? -2.682 -6.951 -2.295 1.00 93.75 84 PHE A O 1
ATOM 646 N N . ASP A 1 85 ? -0.707 -7.876 -2.800 1.00 92.62 85 ASP A N 1
ATOM 647 C CA . ASP A 1 85 ? -0.992 -9.241 -2.362 1.00 92.62 85 ASP A CA 1
ATOM 648 C C . ASP A 1 85 ? -1.083 -9.385 -0.834 1.00 92.62 85 ASP A C 1
ATOM 650 O O . ASP A 1 85 ? -1.721 -10.316 -0.346 1.00 92.62 85 ASP A O 1
ATOM 654 N N . GLU A 1 86 ? -0.511 -8.442 -0.083 1.00 91.38 86 GLU A N 1
ATOM 655 C CA . GLU A 1 86 ? -0.548 -8.404 1.386 1.00 91.38 86 GLU A CA 1
ATOM 656 C C . GLU A 1 86 ? -1.858 -7.817 1.951 1.00 91.38 86 GLU A C 1
ATOM 658 O O . GLU A 1 86 ? -2.086 -7.849 3.163 1.00 91.38 86 GLU A O 1
ATOM 663 N N . ILE A 1 87 ? -2.723 -7.246 1.104 1.00 93.31 87 ILE A N 1
ATOM 664 C CA . ILE A 1 87 ? -3.960 -6.578 1.530 1.00 93.31 87 ILE A CA 1
ATOM 665 C C . ILE A 1 87 ? -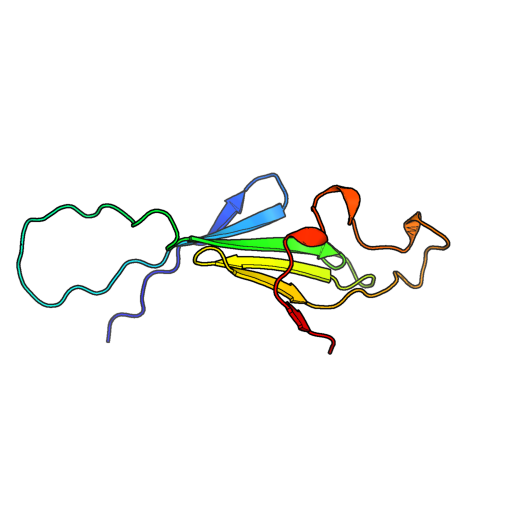5.165 -7.000 0.686 1.00 93.31 87 ILE A C 1
ATOM 667 O O . ILE A 1 87 ? -5.029 -7.457 -0.443 1.00 93.31 87 ILE A O 1
ATOM 671 N N . ASP A 1 88 ? -6.371 -6.789 1.218 1.00 94.69 88 ASP A N 1
ATOM 672 C CA . ASP A 1 88 ? -7.614 -6.870 0.446 1.00 94.69 88 ASP A CA 1
ATOM 673 C C . ASP A 1 88 ? -8.074 -5.452 0.060 1.00 94.69 88 ASP A C 1
ATOM 675 O O . ASP A 1 88 ? -8.544 -4.708 0.930 1.00 94.69 88 ASP A O 1
ATOM 679 N N . PRO A 1 89 ? -7.988 -5.054 -1.225 1.00 92.69 89 PRO A N 1
ATOM 680 C CA . PRO A 1 89 ? -8.395 -3.724 -1.668 1.00 92.69 89 PRO A CA 1
ATOM 681 C C . PRO A 1 89 ? -9.868 -3.393 -1.408 1.00 92.69 89 PRO A C 1
ATOM 683 O O . PRO A 1 89 ? -10.216 -2.217 -1.326 1.00 92.69 89 PRO A O 1
ATOM 686 N N . SER A 1 90 ? -10.738 -4.399 -1.258 1.00 95.75 90 SER A N 1
ATOM 687 C CA . SER A 1 90 ? -12.159 -4.179 -0.965 1.00 95.75 90 SER A CA 1
ATOM 688 C C . SER A 1 90 ? -12.399 -3.588 0.431 1.00 95.75 90 SER A C 1
ATOM 690 O O . SER A 1 90 ? -13.455 -3.012 0.685 1.00 95.75 90 SER A O 1
ATOM 692 N N . THR A 1 91 ? -11.407 -3.686 1.321 1.00 95.25 91 THR A N 1
ATOM 693 C CA . THR A 1 91 ? -11.466 -3.158 2.690 1.00 95.25 91 THR A CA 1
ATOM 694 C C . THR A 1 91 ? -11.071 -1.688 2.800 1.00 95.25 91 THR A C 1
ATOM 696 O O . THR A 1 91 ? -11.203 -1.111 3.878 1.00 95.25 91 THR A O 1
ATOM 699 N N . ILE A 1 92 ? -10.574 -1.076 1.719 1.00 96.94 92 ILE A N 1
ATOM 700 C CA . ILE A 1 92 ? -10.106 0.311 1.716 1.00 96.94 92 ILE A CA 1
ATOM 701 C C . ILE A 1 92 ? -11.310 1.255 1.668 1.00 96.94 92 ILE A C 1
ATOM 703 O O . ILE A 1 92 ? -12.066 1.258 0.699 1.00 96.94 92 ILE A O 1
ATOM 707 N N . ASP A 1 93 ? -11.456 2.108 2.686 1.00 97.94 93 ASP A N 1
ATOM 708 C CA . ASP A 1 93 ? -12.493 3.143 2.698 1.00 97.94 93 ASP A CA 1
ATOM 709 C C . ASP A 1 93 ? -12.111 4.326 1.792 1.00 97.94 93 ASP A C 1
ATOM 711 O O . ASP A 1 93 ? -12.966 4.912 1.128 1.00 97.94 93 ASP A O 1
ATOM 715 N N . VAL A 1 94 ? -10.831 4.722 1.807 1.00 97.94 94 VAL A N 1
ATOM 716 C CA . VAL A 1 94 ? -10.330 5.913 1.104 1.00 97.94 94 VAL A CA 1
ATOM 717 C C . VAL A 1 94 ? -8.926 5.673 0.547 1.00 97.94 94 VAL A C 1
ATOM 719 O O . VAL A 1 94 ? -8.048 5.184 1.257 1.00 97.94 94 VAL A O 1
ATOM 722 N N . LEU A 1 95 ? -8.707 6.093 -0.702 1.00 97.44 95 LEU A N 1
ATOM 723 C CA . LEU A 1 95 ? -7.390 6.236 -1.325 1.00 97.44 95 LEU A CA 1
ATOM 724 C C . LEU A 1 95 ? -7.049 7.726 -1.449 1.00 97.44 95 LEU A C 1
ATOM 726 O O . LEU A 1 95 ? -7.810 8.488 -2.045 1.00 97.44 95 LEU A O 1
ATOM 730 N N . LEU A 1 96 ? -5.906 8.132 -0.904 1.00 97.75 96 LEU A N 1
ATOM 731 C CA . LEU A 1 96 ? -5.378 9.491 -1.010 1.00 97.75 96 LEU A CA 1
ATOM 732 C C . LEU A 1 96 ? -4.105 9.463 -1.852 1.00 97.75 96 LEU A C 1
ATOM 734 O O . LEU A 1 96 ? -3.207 8.685 -1.554 1.00 97.75 96 LEU A O 1
ATOM 738 N N . VAL A 1 97 ? -4.036 10.296 -2.890 1.00 96.88 97 VAL A N 1
ATOM 739 C CA . VAL A 1 97 ? -2.875 10.396 -3.789 1.00 96.88 97 VAL A CA 1
ATOM 740 C C . VAL A 1 97 ? -2.233 11.770 -3.628 1.00 96.88 97 VAL A C 1
ATOM 742 O O . VAL A 1 97 ? -2.950 12.775 -3.629 1.00 96.88 97 VAL A O 1
ATOM 745 N N . THR A 1 98 ? -0.909 11.790 -3.476 1.00 91.69 98 THR A N 1
ATOM 746 C CA . THR A 1 98 ? -0.086 13.001 -3.316 1.00 91.69 98 THR A CA 1
ATOM 747 C C . THR A 1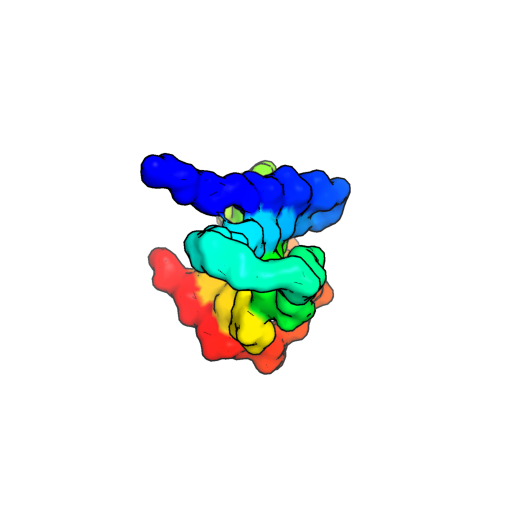 98 ? 0.465 13.544 -4.629 1.00 91.69 98 THR A C 1
ATOM 749 O O . THR A 1 98 ? 0.642 12.760 -5.589 1.00 91.69 98 THR A O 1
#